Protein AF-A0A7S4JAX5-F1 (afdb_monomer)

Radius of gyration: 19.18 Å; Cα contacts (8 Å, |Δi|>4): 164; chains: 1; bounding box: 53×42×43 Å

pLDDT: mean 85.28, std 12.46, range [43.56, 96.56]

Structure (mmCIF, N/CA/C/O backbone):
data_AF-A0A7S4JAX5-F1
#
_entry.id   AF-A0A7S4JAX5-F1
#
loop_
_atom_site.group_PDB
_atom_site.id
_atom_site.type_symbol
_atom_site.label_atom_id
_atom_site.label_alt_id
_atom_site.label_comp_id
_atom_site.label_asym_id
_atom_site.label_entity_id
_atom_site.label_seq_id
_atom_site.pdbx_PDB_ins_code
_atom_site.Cartn_x
_atom_site.Cartn_y
_atom_site.Cartn_z
_atom_site.occupancy
_atom_site.B_iso_or_equiv
_atom_site.auth_seq_id
_atom_site.auth_comp_id
_atom_site.auth_asym_id
_atom_site.auth_atom_id
_atom_site.pdbx_PDB_model_num
ATOM 1 N N . THR A 1 1 ? 17.944 -0.040 -18.297 1.00 58.00 1 THR A N 1
ATOM 2 C CA . THR A 1 1 ? 19.016 0.780 -17.691 1.00 58.00 1 THR A CA 1
ATOM 3 C C . THR A 1 1 ? 18.442 2.087 -17.185 1.00 58.00 1 THR A C 1
ATOM 5 O O . THR A 1 1 ? 17.558 2.643 -17.822 1.00 58.00 1 THR A O 1
ATOM 8 N N . VAL A 1 2 ? 18.893 2.567 -16.024 1.00 57.09 2 VAL A N 1
ATOM 9 C CA . VAL A 1 2 ? 18.422 3.835 -15.439 1.00 57.09 2 VAL A CA 1
ATOM 10 C C . VAL A 1 2 ? 19.612 4.749 -15.201 1.00 57.09 2 VAL A C 1
ATOM 12 O O . VAL A 1 2 ? 20.525 4.428 -14.434 1.00 57.09 2 VAL A O 1
ATOM 15 N N . GLU A 1 3 ? 19.584 5.902 -15.854 1.00 56.00 3 GLU A N 1
ATOM 16 C CA . GLU A 1 3 ? 20.604 6.943 -15.783 1.00 56.00 3 GLU A CA 1
ATOM 17 C C . GLU A 1 3 ? 19.972 8.187 -15.171 1.00 56.00 3 GLU A C 1
ATOM 19 O O . GLU A 1 3 ? 18.902 8.611 -15.587 1.00 56.00 3 GLU A O 1
ATOM 24 N N . VAL A 1 4 ? 20.590 8.779 -14.153 1.00 55.41 4 VAL A N 1
ATOM 25 C CA . VAL A 1 4 ? 20.087 10.016 -13.546 1.00 55.41 4 VAL A CA 1
ATOM 26 C C . VAL A 1 4 ? 21.096 11.120 -13.802 1.00 55.41 4 VAL A C 1
ATOM 28 O O . VAL A 1 4 ? 22.283 10.981 -13.503 1.00 55.41 4 VAL A O 1
ATOM 31 N N . ALA A 1 5 ? 20.617 12.227 -14.365 1.00 47.97 5 ALA A N 1
ATOM 32 C CA . ALA A 1 5 ? 21.418 13.430 -14.506 1.00 47.97 5 ALA A CA 1
ATOM 33 C C . ALA A 1 5 ? 21.583 14.071 -13.120 1.00 47.97 5 ALA A C 1
ATOM 35 O O . ALA A 1 5 ? 20.588 14.339 -12.444 1.00 47.97 5 ALA A O 1
ATOM 36 N N . ALA A 1 6 ? 22.822 14.303 -12.687 1.00 46.19 6 ALA A N 1
ATOM 37 C CA . ALA A 1 6 ? 23.080 15.006 -11.434 1.00 46.19 6 ALA A CA 1
ATOM 38 C C . ALA A 1 6 ? 22.538 16.455 -11.495 1.00 46.19 6 ALA A C 1
ATOM 40 O O . ALA A 1 6 ? 22.574 17.070 -12.573 1.00 46.19 6 ALA A O 1
ATOM 41 N N . PRO A 1 7 ? 22.027 17.014 -10.378 1.00 43.56 7 PRO A N 1
ATOM 42 C CA . PRO A 1 7 ? 21.719 18.437 -10.306 1.00 43.56 7 PRO A CA 1
ATOM 43 C C . PRO A 1 7 ? 23.012 19.239 -10.493 1.00 43.56 7 PRO A C 1
ATOM 45 O O . PRO A 1 7 ? 24.060 18.879 -9.960 1.00 43.56 7 PRO A O 1
ATOM 48 N N . ALA A 1 8 ? 22.947 20.283 -11.318 1.00 46.59 8 ALA A N 1
ATOM 49 C CA . ALA A 1 8 ? 24.093 21.131 -11.609 1.00 46.59 8 ALA A CA 1
ATOM 50 C C . ALA A 1 8 ? 24.258 22.151 -10.479 1.00 46.59 8 ALA A C 1
ATOM 52 O O . ALA A 1 8 ? 23.480 23.098 -10.402 1.00 46.59 8 ALA A O 1
ATOM 53 N N . ASP A 1 9 ? 25.260 21.950 -9.626 1.00 45.03 9 ASP A N 1
ATOM 54 C CA . ASP A 1 9 ? 25.782 23.020 -8.781 1.00 45.03 9 ASP A CA 1
ATOM 55 C C . ASP A 1 9 ? 26.765 23.865 -9.603 1.00 45.03 9 ASP A C 1
ATOM 57 O O . ASP A 1 9 ? 27.482 23.360 -10.476 1.00 45.03 9 ASP A O 1
ATOM 61 N N . SER A 1 10 ? 26.732 25.174 -9.368 1.00 50.03 10 SER A N 1
ATOM 62 C CA . SER A 1 10 ? 27.413 26.230 -10.124 1.00 50.03 10 SER A CA 1
ATOM 63 C C . SER A 1 10 ? 28.807 25.839 -10.650 1.00 50.03 10 SER A C 1
ATOM 65 O O . SER A 1 10 ? 29.772 25.767 -9.892 1.00 50.03 10 SER A O 1
ATOM 67 N N . GLY A 1 11 ? 28.918 25.644 -11.971 1.00 51.28 11 GLY A N 1
ATOM 68 C CA . GLY A 1 11 ? 30.194 25.590 -12.699 1.00 51.28 11 GLY A CA 1
ATOM 69 C C . GLY A 1 11 ? 30.750 24.208 -13.066 1.00 51.28 11 GLY A C 1
ATOM 70 O O . GLY A 1 11 ? 31.763 24.158 -13.762 1.00 51.28 11 GLY A O 1
ATOM 71 N N . GLN A 1 12 ? 30.119 23.091 -12.680 1.00 54.72 12 GLN A N 1
ATOM 72 C CA . GLN A 1 12 ? 30.593 21.750 -13.067 1.00 54.72 12 GLN A CA 1
ATOM 73 C C . GLN A 1 12 ? 29.776 21.118 -14.205 1.00 54.72 12 GLN A C 1
ATOM 75 O O . GLN A 1 12 ? 28.549 21.194 -14.259 1.00 54.72 12 GLN A O 1
ATOM 80 N N . LYS A 1 13 ? 30.488 20.472 -15.140 1.00 54.44 13 LYS A N 1
ATOM 81 C CA . LYS A 1 13 ? 29.930 19.746 -16.291 1.00 54.44 13 LYS A CA 1
ATOM 82 C C . LYS A 1 13 ? 28.950 18.680 -15.784 1.00 54.44 13 LYS A C 1
ATOM 84 O O . LYS A 1 13 ? 29.331 17.839 -14.977 1.00 54.44 13 LYS A O 1
ATOM 89 N N . LYS A 1 14 ? 27.699 18.713 -16.256 1.00 58.81 14 LYS A N 1
ATOM 90 C CA . LYS A 1 14 ? 26.634 17.778 -15.858 1.00 58.81 14 LYS A CA 1
ATOM 91 C C . LYS A 1 14 ? 27.061 16.344 -16.204 1.00 58.81 14 LYS A C 1
ATOM 93 O O . LYS A 1 14 ? 27.008 15.952 -17.365 1.00 58.81 14 LYS A O 1
ATO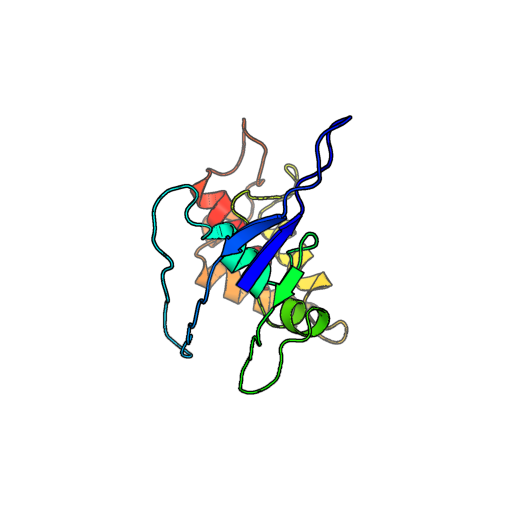M 98 N N . MET A 1 15 ? 27.549 15.588 -15.220 1.00 68.25 15 MET A N 1
ATOM 99 C CA . MET A 1 15 ? 27.911 14.183 -15.409 1.00 68.25 15 MET A CA 1
ATOM 100 C C . MET A 1 15 ? 26.674 13.317 -15.183 1.00 68.25 15 MET A C 1
ATOM 102 O O . MET A 1 15 ? 26.031 13.377 -14.132 1.00 68.25 15 MET A O 1
ATOM 106 N N . GLU A 1 16 ? 26.321 12.524 -16.188 1.00 76.25 16 GLU A N 1
ATOM 107 C CA . GLU A 1 16 ? 25.277 11.514 -16.065 1.00 76.25 16 GLU A CA 1
ATOM 108 C C . GLU A 1 16 ? 25.807 10.349 -15.231 1.00 76.25 16 GLU A C 1
ATOM 110 O O . GLU A 1 16 ? 26.882 9.808 -15.499 1.00 76.25 16 GLU A O 1
ATOM 115 N N . LYS A 1 17 ? 25.062 9.970 -14.190 1.00 81.44 17 LYS A N 1
ATOM 116 C CA . LYS A 1 17 ? 25.406 8.834 -13.340 1.00 81.44 17 LYS A CA 1
ATOM 117 C C . LYS A 1 17 ? 24.458 7.687 -13.650 1.00 81.44 17 LYS A C 1
ATOM 119 O O . LYS A 1 17 ? 23.248 7.787 -13.430 1.00 81.44 17 LYS A O 1
ATOM 124 N N . ARG A 1 18 ? 25.008 6.571 -14.124 1.00 83.75 18 ARG A N 1
ATOM 125 C CA . ARG A 1 18 ? 24.254 5.323 -14.262 1.00 83.75 18 ARG A CA 1
ATOM 126 C C . ARG A 1 18 ? 23.998 4.747 -12.869 1.00 83.75 18 ARG A C 1
ATOM 128 O O . ARG A 1 18 ? 24.942 4.473 -12.133 1.00 83.75 18 ARG A O 1
ATOM 135 N N . LEU A 1 19 ? 22.725 4.622 -12.494 1.00 85.81 19 LEU A N 1
ATOM 136 C CA . LEU A 1 19 ? 22.322 4.100 -11.183 1.00 85.81 19 LEU A CA 1
ATOM 137 C C . LEU A 1 19 ? 21.992 2.612 -11.237 1.00 85.81 19 LEU A C 1
ATOM 139 O O . LEU A 1 19 ? 22.256 1.897 -10.278 1.00 85.81 19 LEU A O 1
ATOM 143 N N . ILE A 1 20 ? 21.396 2.165 -12.342 1.00 86.00 20 ILE A N 1
ATOM 144 C CA . ILE A 1 20 ? 20.998 0.773 -12.549 1.00 86.00 20 ILE A CA 1
ATOM 145 C C . ILE A 1 20 ? 21.452 0.359 -13.939 1.00 86.00 20 ILE A C 1
ATOM 147 O O . ILE A 1 20 ? 21.126 1.028 -14.925 1.00 86.00 20 ILE A O 1
ATOM 151 N N . ASN A 1 21 ? 22.176 -0.751 -14.011 1.00 87.00 21 ASN A N 1
ATOM 152 C CA . ASN A 1 21 ? 22.694 -1.301 -15.252 1.00 87.00 21 ASN A CA 1
ATOM 153 C C . ASN A 1 21 ? 22.027 -2.646 -15.545 1.00 87.00 21 ASN A C 1
ATOM 155 O O . ASN A 1 21 ? 22.048 -3.496 -14.666 1.00 87.00 21 ASN A O 1
ATOM 159 N N . GLU A 1 22 ? 21.454 -2.797 -16.745 1.00 84.81 22 GLU A N 1
ATOM 160 C CA . GLU A 1 22 ? 21.062 -4.094 -17.338 1.00 84.81 22 GLU A CA 1
ATOM 161 C C . GLU A 1 22 ? 20.411 -5.082 -16.353 1.00 84.81 22 GLU A C 1
ATOM 163 O O . GLU A 1 22 ? 20.972 -6.117 -16.011 1.00 84.81 22 GLU A O 1
ATOM 168 N N . VAL A 1 23 ? 19.215 -4.733 -15.871 1.00 88.38 23 VAL A N 1
ATOM 169 C CA . VAL A 1 23 ? 18.431 -5.592 -14.977 1.00 88.38 23 VAL A CA 1
ATOM 170 C C . VAL A 1 23 ? 17.326 -6.271 -15.769 1.00 88.38 23 VAL A C 1
ATOM 172 O O . VAL A 1 23 ? 16.523 -5.593 -16.408 1.00 88.38 23 VAL A O 1
ATOM 175 N N . GLU A 1 24 ? 17.256 -7.591 -15.648 1.00 89.50 24 GLU A N 1
ATOM 176 C CA . GLU A 1 24 ? 16.141 -8.417 -16.099 1.00 89.50 24 GLU A CA 1
ATOM 177 C C . GLU A 1 24 ? 15.521 -9.106 -14.882 1.00 89.50 24 GLU A C 1
ATOM 179 O O . GLU A 1 24 ? 16.230 -9.646 -14.030 1.00 89.50 24 GLU A O 1
ATOM 184 N N . ALA A 1 25 ? 14.196 -9.051 -14.765 1.00 89.06 25 ALA A N 1
ATOM 185 C CA . ALA A 1 25 ? 13.467 -9.663 -13.662 1.00 89.06 25 ALA A CA 1
ATOM 186 C C . ALA A 1 25 ? 12.082 -10.124 -14.122 1.00 89.06 25 ALA A C 1
ATOM 188 O O . ALA A 1 25 ? 11.422 -9.447 -14.910 1.00 89.06 25 ALA A O 1
ATOM 189 N N . LEU A 1 26 ? 11.636 -11.260 -13.586 1.00 90.81 26 LEU A N 1
ATOM 190 C CA . LEU A 1 26 ? 10.299 -11.807 -13.785 1.00 90.81 26 LEU A CA 1
ATOM 191 C C . LEU A 1 26 ? 9.653 -12.038 -12.417 1.00 90.81 26 LEU A C 1
ATOM 193 O O . LEU A 1 26 ? 10.250 -12.663 -11.541 1.00 90.81 26 LEU A O 1
ATOM 197 N N . PHE A 1 27 ? 8.426 -11.552 -12.248 1.00 90.50 27 PHE A N 1
ATOM 198 C CA . PHE A 1 27 ? 7.653 -11.696 -11.017 1.00 90.50 27 PHE A CA 1
ATOM 199 C C . PHE A 1 27 ? 6.427 -12.562 -11.303 1.00 90.50 27 PHE A C 1
ATOM 201 O O . PHE A 1 27 ? 5.574 -12.183 -12.106 1.00 90.50 27 PHE A O 1
ATOM 208 N N . ALA A 1 28 ? 6.358 -13.743 -10.686 1.00 90.31 28 ALA A N 1
ATOM 209 C CA . ALA A 1 28 ? 5.273 -14.690 -10.917 1.00 90.31 28 ALA A CA 1
ATOM 210 C C . ALA A 1 28 ? 4.081 -14.418 -9.974 1.00 90.31 28 ALA A C 1
ATOM 212 O O . ALA A 1 28 ? 4.296 -14.099 -8.798 1.00 90.31 28 ALA A O 1
ATOM 213 N N . PRO A 1 29 ? 2.827 -14.587 -10.436 1.00 90.75 29 PRO A N 1
ATOM 214 C CA . PRO A 1 29 ? 1.651 -14.487 -9.575 1.00 90.75 29 PRO A CA 1
ATOM 215 C C . PRO A 1 29 ? 1.716 -15.489 -8.414 1.00 90.75 29 PRO A C 1
ATOM 217 O O . PRO A 1 29 ? 2.166 -16.619 -8.593 1.00 90.75 29 PRO A O 1
ATOM 220 N N . GLY A 1 30 ? 1.257 -15.084 -7.227 1.00 91.44 30 GLY A N 1
ATOM 221 C CA . GLY A 1 30 ? 1.233 -15.949 -6.039 1.00 91.44 30 GLY A CA 1
ATOM 222 C C . GLY A 1 30 ? 2.603 -16.215 -5.404 1.00 91.44 30 GLY A C 1
ATOM 223 O O . GLY A 1 30 ? 2.697 -17.042 -4.501 1.00 91.44 30 GLY A O 1
ATOM 224 N N . SER A 1 31 ? 3.656 -15.524 -5.850 1.00 93.44 31 SER A N 1
ATOM 225 C CA . SER A 1 31 ? 4.994 -15.613 -5.263 1.00 93.44 31 SER A CA 1
ATOM 226 C C . SER A 1 31 ? 5.373 -14.332 -4.519 1.00 93.44 31 SER A C 1
ATOM 228 O O . SER A 1 31 ? 4.893 -13.244 -4.838 1.00 93.44 31 SER A O 1
ATOM 230 N N . VAL A 1 32 ? 6.249 -14.465 -3.521 1.00 92.12 32 VAL A N 1
ATOM 231 C CA . VAL A 1 32 ? 6.877 -13.333 -2.830 1.00 92.12 32 VAL A CA 1
ATOM 232 C C . VAL A 1 32 ? 8.319 -13.224 -3.312 1.00 92.12 32 VAL A C 1
ATOM 234 O O . VAL A 1 32 ? 9.127 -14.118 -3.061 1.00 92.12 32 VAL A O 1
ATOM 237 N N . THR A 1 33 ? 8.651 -12.122 -3.983 1.00 92.25 33 THR A N 1
ATOM 238 C CA . THR A 1 33 ? 10.010 -11.851 -4.471 1.00 92.25 33 THR A CA 1
ATOM 239 C C . THR A 1 33 ? 10.692 -10.819 -3.582 1.00 92.25 33 THR A C 1
ATOM 241 O O . THR A 1 33 ? 10.208 -9.699 -3.435 1.00 92.25 33 THR A O 1
ATOM 244 N N . ALA A 1 34 ? 11.847 -11.174 -3.019 1.00 92.50 34 ALA A N 1
ATOM 245 C CA . ALA A 1 34 ? 12.652 -10.273 -2.200 1.00 92.50 34 ALA A CA 1
ATOM 246 C C . ALA A 1 34 ? 13.831 -9.697 -3.000 1.00 92.50 34 ALA A C 1
ATOM 248 O O . ALA A 1 34 ? 14.647 -10.441 -3.544 1.00 92.50 34 ALA A O 1
ATOM 249 N N . LEU A 1 35 ? 13.957 -8.366 -3.028 1.00 90.69 35 LEU A N 1
ATOM 250 C CA . LEU A 1 35 ? 15.108 -7.667 -3.604 1.00 90.69 35 LEU A CA 1
ATOM 251 C C . LEU A 1 35 ? 16.139 -7.360 -2.511 1.00 90.69 35 LEU A C 1
ATOM 253 O O . LEU A 1 35 ? 15.922 -6.501 -1.656 1.00 90.69 35 LEU A O 1
ATOM 257 N N . MET A 1 36 ? 17.284 -8.039 -2.554 1.00 91.31 36 MET A N 1
ATOM 258 C CA . MET A 1 36 ? 18.346 -7.924 -1.549 1.00 91.31 36 MET A CA 1
ATOM 259 C C . MET A 1 36 ? 19.635 -7.351 -2.146 1.00 91.31 36 MET A C 1
ATOM 261 O O . MET A 1 36 ? 19.898 -7.474 -3.337 1.00 91.31 36 MET A O 1
ATOM 265 N N . GLY A 1 37 ? 20.444 -6.696 -1.313 1.00 90.69 37 GLY A N 1
ATOM 266 C CA . GLY A 1 37 ? 21.701 -6.074 -1.735 1.00 90.69 37 GLY A CA 1
ATOM 267 C C . GLY A 1 37 ? 22.211 -5.045 -0.729 1.00 90.69 37 GLY A C 1
ATOM 268 O O . GLY A 1 37 ? 21.474 -4.623 0.167 1.00 90.69 37 GLY A O 1
ATOM 269 N N . SER A 1 38 ? 23.457 -4.600 -0.888 1.00 92.00 38 SER A N 1
ATOM 270 C CA . SER A 1 38 ? 24.090 -3.604 -0.013 1.00 92.00 38 SER A CA 1
ATOM 271 C C . SER A 1 38 ? 23.371 -2.245 -0.034 1.00 92.00 38 SER A C 1
ATOM 273 O O . SER A 1 38 ? 22.567 -1.937 -0.927 1.00 92.00 38 SER A O 1
ATOM 275 N N . SER A 1 39 ? 23.610 -1.415 0.987 1.00 87.94 39 SER A N 1
ATOM 276 C CA . SER A 1 39 ? 23.127 -0.029 0.979 1.00 87.94 39 SER A CA 1
ATOM 277 C C . SER A 1 39 ? 23.730 0.723 -0.213 1.00 87.94 39 SER A C 1
ATOM 279 O O . SER A 1 39 ? 24.911 0.570 -0.507 1.00 87.94 39 SER A O 1
ATOM 281 N N . GLY A 1 40 ? 22.911 1.485 -0.941 1.00 83.44 40 GLY A N 1
ATOM 282 C CA . GLY A 1 40 ? 23.343 2.185 -2.157 1.00 83.44 40 GLY A CA 1
ATOM 283 C C . GLY A 1 40 ? 23.364 1.346 -3.441 1.00 83.44 40 GLY A C 1
ATOM 284 O O . GLY A 1 40 ? 23.577 1.913 -4.507 1.00 83.44 40 GLY A O 1
ATOM 285 N N . ALA A 1 41 ? 23.048 0.045 -3.392 1.00 85.94 41 ALA A N 1
ATOM 286 C CA . ALA A 1 41 ? 22.987 -0.822 -4.580 1.00 85.94 41 ALA A CA 1
ATOM 287 C C . ALA A 1 41 ? 21.858 -0.478 -5.581 1.00 85.94 41 ALA A C 1
ATOM 289 O O . ALA A 1 41 ? 21.694 -1.159 -6.584 1.00 85.94 41 ALA A O 1
ATOM 290 N N . GLY A 1 42 ? 21.039 0.543 -5.302 1.00 86.62 42 GLY A N 1
ATOM 291 C CA . GLY A 1 42 ? 19.949 0.957 -6.188 1.00 86.62 42 GLY A CA 1
ATOM 292 C C . GLY A 1 42 ? 18.635 0.194 -6.003 1.00 86.62 42 GLY A C 1
ATOM 293 O O . GLY A 1 42 ? 17.766 0.312 -6.856 1.00 86.62 42 GLY A O 1
ATOM 294 N N . LYS A 1 43 ? 18.447 -0.536 -4.891 1.00 91.38 43 LYS A N 1
ATOM 295 C CA . LYS A 1 43 ? 17.203 -1.280 -4.595 1.00 91.38 43 LYS A CA 1
ATOM 296 C C . LYS A 1 43 ? 15.959 -0.388 -4.634 1.00 91.38 43 LYS A C 1
ATOM 298 O O . LYS A 1 43 ? 15.047 -0.637 -5.412 1.00 91.38 43 LYS A O 1
ATOM 303 N N . THR A 1 44 ? 15.967 0.687 -3.844 1.00 88.38 44 THR A N 1
ATOM 304 C CA . THR A 1 44 ? 14.877 1.672 -3.815 1.00 88.38 44 THR A CA 1
ATOM 305 C C . THR A 1 44 ? 14.709 2.334 -5.179 1.00 88.38 44 THR A C 1
ATOM 307 O O . THR A 1 44 ? 13.596 2.447 -5.667 1.00 88.38 44 THR A O 1
ATOM 310 N N . THR A 1 45 ? 15.814 2.660 -5.862 1.00 89.19 45 THR A N 1
ATOM 311 C CA . THR A 1 45 ? 15.773 3.217 -7.222 1.00 89.19 45 THR A CA 1
ATOM 312 C C . THR A 1 45 ? 15.089 2.274 -8.213 1.00 89.19 45 THR A C 1
ATOM 314 O O . THR A 1 45 ? 14.342 2.740 -9.067 1.00 89.19 45 THR A O 1
ATOM 317 N N . LEU A 1 46 ? 15.336 0.963 -8.123 1.00 89.12 46 LEU A N 1
ATOM 318 C CA . LEU A 1 46 ? 14.711 -0.033 -8.993 1.00 89.12 46 LEU A CA 1
ATOM 319 C C . LEU A 1 46 ? 13.211 -0.122 -8.710 1.00 89.12 46 LEU A C 1
ATOM 321 O O . LEU A 1 46 ? 12.415 -0.092 -9.645 1.00 89.12 46 LEU A O 1
ATOM 325 N N . MET A 1 47 ? 12.831 -0.162 -7.431 1.00 89.69 47 MET A N 1
ATOM 326 C CA . MET A 1 47 ? 11.427 -0.172 -7.018 1.00 89.69 47 MET A CA 1
ATOM 327 C C . MET A 1 47 ? 10.687 1.097 -7.460 1.00 89.69 47 MET A C 1
ATOM 329 O O . MET A 1 47 ? 9.599 0.987 -8.016 1.00 89.69 47 MET A O 1
ATOM 333 N N . ASP A 1 48 ? 11.292 2.280 -7.322 1.00 87.62 48 ASP A N 1
ATOM 334 C CA . ASP A 1 48 ? 10.702 3.552 -7.767 1.00 87.62 48 ASP A CA 1
ATOM 335 C C . ASP A 1 48 ? 10.496 3.607 -9.288 1.00 87.62 48 ASP A C 1
ATOM 337 O O . ASP A 1 48 ? 9.549 4.229 -9.773 1.00 87.62 48 ASP A O 1
ATOM 341 N N . VAL A 1 49 ? 11.393 2.983 -10.057 1.00 87.00 49 VAL A N 1
ATOM 342 C CA . VAL A 1 49 ? 11.298 2.918 -11.522 1.00 87.00 49 VAL A CA 1
ATOM 343 C C . VAL A 1 49 ? 10.185 1.967 -11.946 1.00 87.00 49 VAL A C 1
ATOM 345 O O . VAL A 1 49 ? 9.382 2.339 -12.798 1.00 87.00 49 VAL A O 1
ATOM 348 N N . ILE A 1 50 ? 10.086 0.789 -11.320 1.00 86.38 50 ILE A N 1
ATOM 349 C CA . ILE A 1 50 ? 8.991 -0.163 -11.566 1.00 86.38 50 ILE A CA 1
ATOM 350 C C . ILE A 1 50 ? 7.644 0.449 -11.163 1.00 86.38 50 ILE A C 1
ATOM 352 O O . ILE A 1 50 ? 6.671 0.326 -11.899 1.00 86.38 50 ILE A O 1
ATOM 356 N N . ALA A 1 51 ? 7.602 1.183 -10.048 1.00 85.06 51 ALA A N 1
ATOM 357 C CA . ALA A 1 51 ? 6.419 1.902 -9.586 1.00 85.06 51 ALA A CA 1
ATOM 358 C C . ALA A 1 51 ? 6.041 3.120 -10.450 1.00 85.06 51 ALA A C 1
ATOM 360 O O . ALA A 1 51 ? 5.037 3.774 -10.176 1.00 85.06 51 ALA A O 1
ATOM 361 N N . GLY A 1 52 ? 6.844 3.474 -11.461 1.00 82.12 52 GLY A N 1
ATOM 362 C CA . GLY A 1 52 ? 6.605 4.648 -12.304 1.00 82.12 52 GLY A CA 1
ATOM 363 C C . GLY A 1 52 ? 6.746 5.988 -11.568 1.00 82.12 52 GLY A C 1
ATOM 364 O O . GLY A 1 52 ? 6.274 7.010 -12.057 1.00 82.12 52 GLY A O 1
ATOM 365 N N . ARG A 1 53 ? 7.391 6.005 -10.394 1.00 78.50 53 ARG A N 1
ATOM 366 C CA . ARG A 1 53 ? 7.545 7.190 -9.529 1.00 78.50 53 ARG A CA 1
ATOM 367 C C . ARG A 1 53 ? 8.820 7.982 -9.802 1.00 78.50 53 ARG A C 1
ATOM 369 O O . ARG A 1 53 ? 8.985 9.090 -9.293 1.00 78.50 53 ARG A O 1
ATOM 376 N N . LYS A 1 54 ? 9.749 7.440 -10.592 1.00 79.12 54 LYS A N 1
ATOM 377 C CA . LYS A 1 54 ? 10.999 8.130 -10.917 1.00 79.12 54 LYS A CA 1
ATOM 378 C C . LYS A 1 54 ? 10.748 9.287 -11.892 1.00 79.12 54 LYS A C 1
ATOM 380 O O . LYS A 1 54 ? 10.575 9.076 -13.085 1.00 79.12 54 LYS A O 1
ATOM 385 N N . THR A 1 55 ? 10.791 10.517 -11.383 1.00 66.31 55 THR A N 1
ATOM 386 C CA . THR A 1 55 ? 10.549 11.754 -12.155 1.00 66.31 55 THR A CA 1
ATOM 387 C C . THR A 1 55 ? 11.807 12.380 -12.764 1.00 66.31 55 THR A C 1
ATOM 389 O O . THR A 1 55 ? 11.705 13.306 -13.565 1.00 66.31 55 THR A O 1
ATOM 392 N N . ALA A 1 56 ? 12.997 11.897 -12.396 1.00 70.75 56 ALA A N 1
ATOM 393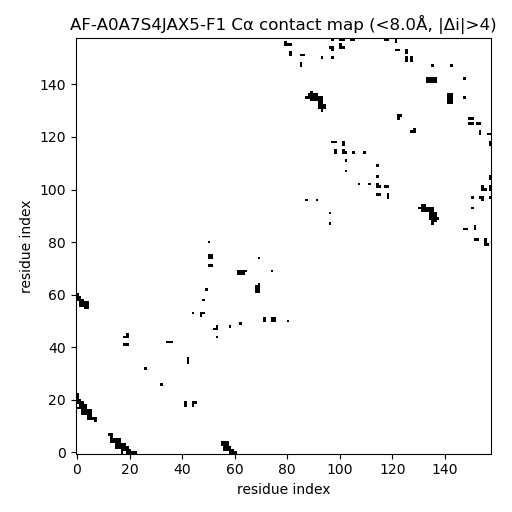 C CA . ALA A 1 56 ? 14.274 12.457 -12.831 1.00 70.75 56 ALA A CA 1
ATOM 394 C C . ALA A 1 56 ? 15.208 11.384 -13.401 1.00 70.75 56 ALA A C 1
ATOM 396 O O . ALA A 1 56 ? 15.386 10.322 -12.798 1.00 70.75 56 ALA A O 1
ATOM 397 N N . GLY A 1 57 ? 15.865 11.712 -14.515 1.00 75.69 57 GLY A N 1
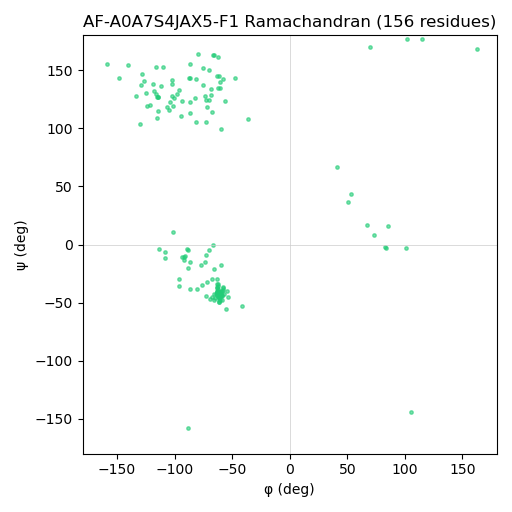ATOM 398 C CA . GLY A 1 57 ? 16.756 10.812 -15.245 1.00 75.69 57 GLY A CA 1
ATOM 399 C C . GLY A 1 57 ? 16.126 10.212 -16.500 1.00 75.69 57 GLY A C 1
ATOM 400 O O . GLY A 1 57 ? 14.966 10.457 -16.818 1.00 75.69 57 GLY A O 1
ATOM 401 N N . ARG A 1 58 ? 16.920 9.431 -17.227 1.00 81.25 58 ARG A N 1
ATOM 402 C CA . ARG A 1 58 ? 16.518 8.642 -18.382 1.00 81.25 58 ARG A CA 1
ATOM 403 C C . ARG A 1 58 ? 16.348 7.188 -17.951 1.00 81.25 58 ARG A C 1
ATOM 405 O O . ARG A 1 58 ? 17.294 6.537 -17.507 1.00 81.25 58 ARG A O 1
ATOM 412 N N . VAL A 1 59 ? 15.133 6.677 -18.107 1.00 83.38 59 VAL A N 1
ATOM 413 C CA . VAL A 1 59 ? 14.823 5.251 -17.975 1.00 83.38 59 VAL A CA 1
ATOM 414 C C . VAL A 1 59 ? 14.782 4.658 -19.380 1.00 83.38 59 VAL A C 1
ATOM 416 O O . VAL A 1 59 ? 14.141 5.213 -20.269 1.00 83.38 59 VAL A O 1
ATOM 419 N N . SER A 1 60 ? 15.496 3.559 -19.597 1.00 83.88 60 SER A N 1
ATOM 420 C CA . SER A 1 60 ? 15.488 2.803 -20.849 1.00 83.88 60 SER A CA 1
ATOM 421 C C . SER A 1 60 ? 15.230 1.320 -20.594 1.00 83.88 60 SER A C 1
ATOM 423 O O . SER A 1 60 ? 15.663 0.770 -19.576 1.00 83.88 60 SER A O 1
ATOM 425 N N . GLY A 1 61 ? 14.553 0.676 -21.541 1.00 85.25 61 GLY A N 1
ATOM 426 C CA . GLY A 1 61 ? 14.077 -0.704 -21.439 1.00 85.25 61 GLY A CA 1
ATOM 427 C C . GLY A 1 61 ? 12.553 -0.774 -21.440 1.00 85.25 61 GLY A C 1
ATOM 428 O O . GLY A 1 61 ? 11.878 0.256 -21.467 1.00 85.25 61 GLY A O 1
ATOM 429 N N . ASP A 1 62 ? 12.031 -1.994 -21.410 1.00 85.38 62 ASP A N 1
ATOM 430 C CA . ASP A 1 62 ? 10.600 -2.270 -21.371 1.00 85.38 62 ASP A CA 1
ATOM 431 C C . ASP A 1 62 ? 10.226 -2.883 -20.018 1.00 85.38 62 ASP A C 1
ATOM 433 O O . ASP A 1 62 ? 10.917 -3.761 -19.505 1.00 85.38 62 ASP A O 1
ATOM 437 N N . ILE A 1 63 ? 9.116 -2.422 -19.446 1.00 87.62 63 ILE A N 1
ATOM 438 C CA . ILE A 1 63 ? 8.478 -3.043 -18.284 1.00 87.62 63 ILE A CA 1
ATOM 439 C C . ILE A 1 63 ? 7.123 -3.544 -18.762 1.00 87.62 63 ILE A C 1
ATOM 441 O O . ILE A 1 63 ? 6.364 -2.781 -19.366 1.00 87.62 63 ILE A O 1
ATOM 445 N N . LEU A 1 64 ? 6.835 -4.822 -18.522 1.00 88.19 64 LEU A N 1
ATOM 446 C CA . LEU A 1 64 ? 5.585 -5.450 -18.930 1.00 88.19 64 LEU A CA 1
ATOM 447 C C . LEU A 1 64 ? 4.820 -5.963 -17.712 1.00 88.19 64 LEU A C 1
ATOM 449 O O . LEU A 1 64 ? 5.402 -6.578 -16.822 1.00 88.19 64 LEU A O 1
ATOM 453 N N . VAL A 1 65 ? 3.506 -5.752 -17.705 1.00 87.25 65 VAL A N 1
ATOM 454 C CA . VAL A 1 65 ? 2.573 -6.312 -16.721 1.00 87.25 65 VAL A CA 1
ATOM 455 C C . VAL A 1 65 ? 1.545 -7.128 -17.486 1.00 87.25 65 VAL A C 1
ATOM 457 O O . VAL A 1 65 ? 0.875 -6.609 -18.377 1.00 87.25 65 VAL A O 1
ATOM 460 N N . ASN A 1 66 ? 1.458 -8.425 -17.186 1.00 86.50 66 ASN A N 1
ATOM 461 C CA . ASN A 1 66 ? 0.593 -9.375 -17.899 1.00 86.50 66 ASN A CA 1
ATOM 462 C C . ASN A 1 66 ? 0.754 -9.325 -19.435 1.00 86.50 66 ASN A C 1
ATOM 464 O O . ASN A 1 66 ? -0.218 -9.455 -20.170 1.00 86.50 66 ASN A O 1
ATOM 468 N N . GLY A 1 67 ? 1.980 -9.105 -19.928 1.00 85.38 67 GLY A N 1
ATOM 469 C CA . GLY A 1 67 ? 2.287 -9.036 -21.364 1.00 85.38 67 GLY A CA 1
ATOM 470 C C . GLY A 1 67 ? 2.033 -7.677 -22.029 1.00 85.38 67 GLY A C 1
ATOM 471 O O . GLY A 1 67 ? 2.369 -7.507 -23.199 1.00 85.38 67 GLY A O 1
ATOM 472 N N . HIS A 1 68 ? 1.509 -6.689 -21.301 1.00 86.06 68 HIS A N 1
ATOM 473 C CA . HIS A 1 68 ? 1.280 -5.335 -21.807 1.00 86.06 68 HIS A CA 1
ATOM 474 C C . HIS A 1 68 ? 2.359 -4.373 -21.315 1.00 86.06 68 HIS A C 1
ATOM 476 O O . HIS A 1 68 ? 2.789 -4.462 -20.165 1.00 86.06 68 HIS A O 1
ATOM 482 N N . LYS A 1 69 ? 2.793 -3.436 -22.170 1.00 85.44 69 LYS A N 1
ATOM 483 C CA . LYS A 1 69 ? 3.740 -2.389 -21.760 1.00 85.44 69 LYS A CA 1
ATOM 484 C C . LYS A 1 69 ? 3.143 -1.537 -20.644 1.00 85.44 69 LYS A C 1
ATOM 486 O O . LYS A 1 69 ? 1.964 -1.195 -20.676 1.00 85.44 69 LYS A O 1
ATOM 491 N N . LEU A 1 70 ? 3.981 -1.191 -19.674 1.00 79.56 70 LEU A N 1
ATOM 492 C CA . LEU A 1 70 ? 3.581 -0.396 -18.528 1.00 79.56 70 LEU A CA 1
ATOM 493 C C . LEU A 1 70 ? 3.233 1.040 -18.936 1.00 79.56 70 LEU A C 1
ATOM 495 O O . LEU A 1 70 ? 4.111 1.817 -19.309 1.00 79.56 70 LEU A O 1
ATOM 499 N N . GLU A 1 71 ? 1.968 1.418 -18.785 1.00 76.12 71 GLU A N 1
ATOM 500 C CA . GLU A 1 71 ? 1.564 2.822 -18.743 1.00 76.12 71 GLU A CA 1
ATOM 501 C C . GLU A 1 71 ? 1.520 3.286 -17.285 1.00 76.12 71 GLU A C 1
ATOM 503 O O . GLU A 1 71 ? 0.816 2.705 -16.454 1.00 76.12 71 GLU A O 1
ATOM 508 N N . SER A 1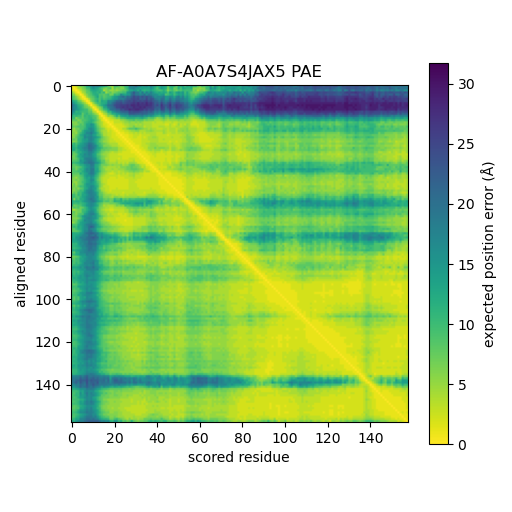 72 ? 2.272 4.339 -16.959 1.00 67.75 72 SER A N 1
ATOM 509 C CA . SER A 1 72 ? 2.469 4.805 -15.578 1.00 67.75 72 SER A CA 1
ATOM 510 C C . SER A 1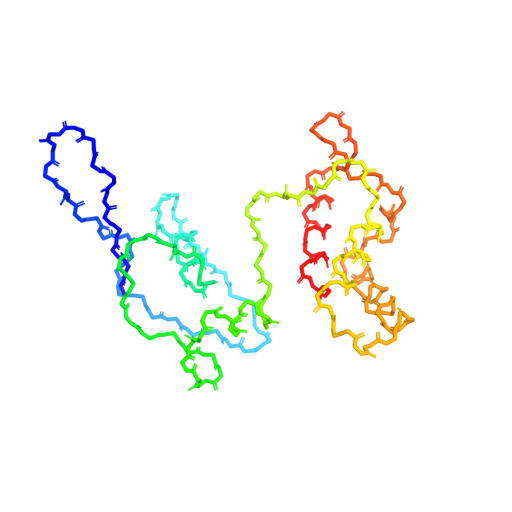 72 ? 1.161 5.155 -14.855 1.00 67.75 72 SER A C 1
ATOM 512 O O . SER A 1 72 ? 1.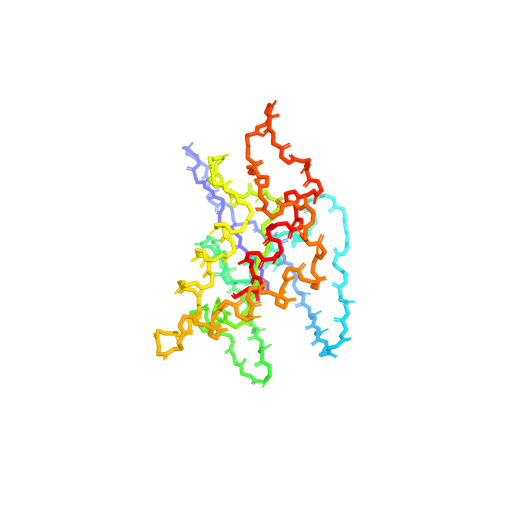010 4.866 -13.669 1.00 67.75 72 SER A O 1
ATOM 514 N N . THR A 1 73 ? 0.188 5.729 -15.564 1.00 69.94 73 THR A N 1
ATOM 515 C CA . THR A 1 73 ? -1.128 6.114 -15.025 1.00 69.94 73 THR A CA 1
ATOM 516 C C . THR A 1 73 ? -2.037 4.924 -14.734 1.00 69.94 73 THR A C 1
ATOM 518 O O . THR A 1 73 ? -2.852 4.992 -13.812 1.00 69.94 73 THR A O 1
ATOM 521 N N . SER A 1 74 ? -1.914 3.853 -15.513 1.00 73.25 74 SER A N 1
ATOM 522 C CA . SER A 1 74 ? -2.692 2.625 -15.353 1.00 73.25 74 SER A CA 1
ATOM 523 C C . SER A 1 74 ? -2.095 1.753 -14.251 1.00 73.25 74 SER A C 1
ATOM 525 O O . SER A 1 74 ? -2.842 1.204 -13.444 1.00 73.25 74 SER A O 1
ATOM 527 N N . PHE A 1 75 ? -0.761 1.700 -14.146 1.00 79.44 75 PHE A N 1
ATOM 528 C CA . PHE A 1 75 ? -0.069 0.914 -13.122 1.00 79.44 75 PHE A CA 1
ATOM 529 C C . PHE A 1 75 ? -0.418 1.361 -11.703 1.00 79.44 75 PHE A C 1
ATOM 531 O O . PHE A 1 75 ? -0.826 0.544 -10.884 1.00 79.44 75 PHE A O 1
ATOM 538 N N . ALA A 1 76 ? -0.377 2.670 -11.445 1.00 77.81 76 ALA A N 1
ATOM 539 C CA . ALA A 1 76 ? -0.687 3.229 -10.130 1.00 77.81 76 ALA A CA 1
ATOM 540 C C . ALA A 1 76 ? -2.117 2.921 -9.637 1.00 77.81 76 ALA A C 1
ATOM 542 O O . ALA A 1 76 ? -2.383 3.047 -8.448 1.00 77.81 76 ALA A O 1
ATOM 543 N N . ARG A 1 77 ? -3.043 2.529 -10.526 1.00 77.19 77 ARG A N 1
ATOM 544 C CA . ARG A 1 77 ? -4.415 2.133 -10.156 1.00 77.19 77 ARG A CA 1
ATOM 545 C C . ARG A 1 77 ? -4.557 0.650 -9.822 1.00 77.19 77 ARG A C 1
ATOM 547 O O . ARG A 1 77 ? -5.551 0.275 -9.214 1.00 77.19 77 ARG A O 1
ATOM 554 N N . ILE A 1 78 ? -3.618 -0.183 -10.267 1.00 80.19 78 ILE A N 1
ATOM 555 C CA . ILE A 1 78 ? -3.670 -1.647 -10.123 1.00 80.19 78 ILE A CA 1
ATOM 556 C C . ILE A 1 78 ? -2.580 -2.192 -9.192 1.00 80.19 78 ILE A C 1
ATOM 558 O O . ILE A 1 78 ? -2.531 -3.395 -8.950 1.00 80.19 78 ILE A O 1
ATOM 562 N N . SER A 1 79 ? -1.694 -1.328 -8.691 1.00 85.62 79 SER A N 1
ATOM 563 C CA . SER A 1 79 ? -0.600 -1.681 -7.786 1.00 85.62 79 SER A CA 1
ATOM 564 C C . SER A 1 79 ? -0.628 -0.825 -6.524 1.00 85.62 79 SER A C 1
ATOM 566 O O . SER A 1 79 ? -0.814 0.388 -6.619 1.00 85.62 79 SER A O 1
ATOM 568 N N . GLY A 1 80 ? -0.332 -1.434 -5.378 1.00 87.38 80 GLY A N 1
ATOM 569 C CA . GLY A 1 80 ? 0.042 -0.711 -4.165 1.00 87.38 80 GLY A CA 1
ATOM 570 C C . GLY A 1 80 ? 1.547 -0.408 -4.123 1.00 87.38 80 GLY A C 1
ATOM 571 O O . GLY A 1 80 ? 2.361 -1.231 -4.550 1.00 87.38 80 GLY A O 1
ATOM 572 N N . TYR A 1 81 ? 1.925 0.762 -3.607 1.00 89.06 81 TYR A N 1
ATOM 573 C CA . TYR A 1 81 ? 3.308 1.126 -3.302 1.00 89.06 81 TYR A CA 1
ATOM 574 C C . TYR A 1 81 ? 3.427 1.674 -1.877 1.00 89.06 81 TYR A C 1
ATOM 576 O O . TYR A 1 81 ? 3.131 2.839 -1.605 1.00 89.06 81 TYR A O 1
ATOM 584 N N . VAL A 1 82 ? 3.945 0.841 -0.974 1.00 89.38 82 VAL A N 1
ATOM 585 C CA . VAL A 1 82 ? 4.225 1.225 0.412 1.00 89.38 82 VAL A CA 1
ATOM 586 C C . VAL A 1 82 ? 5.618 1.842 0.501 1.00 89.38 82 VAL A C 1
ATOM 588 O O . VAL A 1 82 ? 6.631 1.165 0.316 1.00 89.38 82 VAL A O 1
ATOM 591 N N . GLU A 1 83 ? 5.675 3.135 0.811 1.00 86.19 83 GLU A N 1
ATOM 592 C CA . GLU A 1 83 ? 6.935 3.860 0.977 1.00 86.19 83 GLU A CA 1
ATOM 593 C C . GLU A 1 83 ? 7.731 3.381 2.198 1.00 86.19 83 GLU A C 1
ATOM 595 O O . GLU A 1 83 ? 7.213 2.737 3.114 1.00 86.19 83 GLU A O 1
ATOM 600 N N . GLN A 1 84 ? 9.024 3.718 2.235 1.00 82.75 84 GLN A N 1
ATOM 601 C CA . GLN A 1 84 ? 9.872 3.416 3.388 1.00 82.75 84 GLN A CA 1
ATOM 602 C C . GLN A 1 84 ? 9.388 4.155 4.647 1.00 82.75 84 GLN A C 1
ATOM 604 O O . GLN A 1 84 ? 9.331 3.548 5.718 1.00 82.75 84 GLN A O 1
ATOM 609 N N . THR A 1 85 ? 8.993 5.422 4.499 1.00 85.19 85 THR A N 1
ATOM 610 C CA . THR A 1 85 ? 8.448 6.261 5.573 1.00 85.19 85 THR A CA 1
ATOM 611 C C . THR A 1 85 ? 6.925 6.243 5.537 1.00 85.19 85 THR A C 1
ATOM 613 O O . THR A 1 85 ? 6.324 6.438 4.485 1.00 85.19 85 THR A O 1
ATOM 616 N N . ASP A 1 86 ? 6.300 6.047 6.693 1.00 85.25 86 ASP A N 1
ATOM 617 C CA . ASP A 1 86 ? 4.845 6.041 6.818 1.00 85.25 86 ASP A CA 1
ATOM 618 C C . ASP A 1 86 ? 4.302 7.475 6.913 1.00 85.25 86 ASP A C 1
ATOM 620 O O . ASP A 1 86 ? 4.733 8.255 7.766 1.00 85.25 86 ASP A O 1
ATOM 624 N N . ILE A 1 87 ? 3.349 7.823 6.045 1.00 86.19 87 ILE A N 1
ATOM 625 C CA . ILE A 1 87 ? 2.740 9.157 5.980 1.00 86.19 87 ILE A CA 1
ATOM 626 C C . ILE A 1 87 ? 1.261 9.030 6.338 1.00 86.19 87 ILE A C 1
ATOM 628 O O . ILE A 1 87 ? 0.468 8.517 5.556 1.00 86.19 87 ILE A O 1
ATOM 632 N N . HIS A 1 88 ? 0.890 9.519 7.520 1.00 89.56 88 HIS A N 1
ATOM 633 C CA . HIS A 1 88 ? -0.485 9.504 8.024 1.00 89.56 88 HIS A CA 1
ATOM 634 C C . HIS A 1 88 ? -0.803 10.803 8.756 1.00 89.56 88 HIS A C 1
ATOM 636 O O . HIS A 1 88 ? 0.095 11.449 9.302 1.00 89.56 88 HIS A O 1
ATOM 642 N N . LEU A 1 89 ? -2.085 11.170 8.813 1.00 90.94 89 LEU A N 1
ATOM 643 C CA . LEU A 1 89 ? -2.524 12.290 9.637 1.00 90.94 89 LEU A CA 1
ATOM 644 C C . LEU A 1 89 ? -2.408 11.894 11.123 1.00 90.94 89 LEU A C 1
ATOM 646 O O . LEU A 1 89 ? -3.014 10.902 11.524 1.00 90.94 89 LEU A O 1
ATOM 650 N N . PRO A 1 90 ? -1.681 12.642 11.974 1.00 90.50 90 PRO A N 1
ATOM 651 C CA . PRO A 1 90 ? -1.455 12.221 13.359 1.00 90.50 90 PRO A CA 1
ATOM 652 C C . PRO A 1 90 ? -2.717 12.186 14.224 1.00 90.50 90 PRO A C 1
ATOM 654 O O . PRO A 1 90 ? -2.711 11.529 15.257 1.00 90.50 90 PRO A O 1
ATOM 657 N N . THR A 1 91 ? -3.771 12.910 13.844 1.00 92.38 91 THR A N 1
ATOM 658 C CA . THR A 1 91 ? -4.993 13.081 14.646 1.00 92.38 91 THR A CA 1
ATOM 659 C C . THR A 1 91 ? -6.103 12.089 14.314 1.00 92.38 91 THR A C 1
ATOM 661 O O . THR A 1 91 ? -7.082 12.047 15.049 1.00 92.38 91 THR A O 1
ATOM 664 N N . GLN A 1 92 ? -5.985 11.325 13.225 1.00 94.44 92 GLN A N 1
ATOM 665 C CA . GLN A 1 92 ? -7.018 10.366 12.818 1.00 94.44 92 GLN A CA 1
ATOM 666 C C . GLN A 1 92 ? -6.828 9.007 13.503 1.00 94.44 92 GLN A C 1
ATOM 668 O O . GLN A 1 92 ? -5.709 8.632 13.882 1.00 94.44 92 GLN A O 1
ATOM 673 N N . THR A 1 93 ? -7.916 8.252 13.628 1.00 96.06 93 THR A N 1
ATOM 674 C CA . THR A 1 93 ? -7.880 6.844 14.047 1.00 96.06 93 THR A CA 1
ATOM 675 C C . THR A 1 93 ? -7.487 5.921 12.891 1.00 96.06 93 THR A C 1
ATOM 677 O O . THR A 1 93 ? -7.532 6.301 11.716 1.00 96.06 93 THR A O 1
ATOM 680 N N . VAL A 1 94 ? -7.097 4.683 13.205 1.00 95.81 94 VAL A N 1
ATOM 681 C CA . VAL A 1 94 ? -6.790 3.668 12.181 1.00 95.81 94 VAL A CA 1
ATOM 682 C C . VAL A 1 94 ? -8.000 3.395 11.289 1.00 95.81 94 VAL A C 1
ATOM 684 O O . VAL A 1 94 ? -7.866 3.346 10.065 1.00 95.81 94 VAL A O 1
ATOM 687 N N . LEU A 1 95 ? -9.190 3.264 11.881 1.00 95.81 95 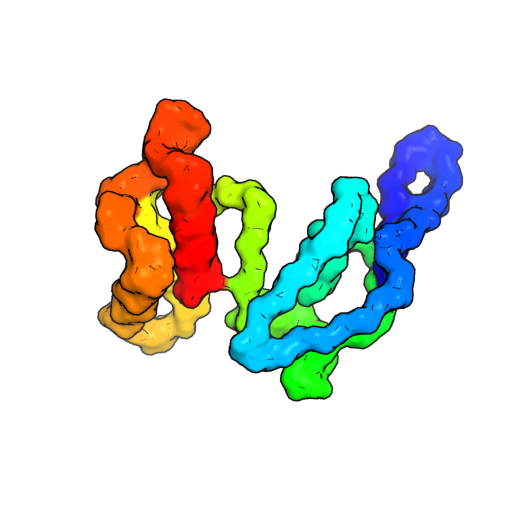LEU A N 1
ATOM 688 C CA . LEU A 1 95 ? -10.418 3.018 11.129 1.00 95.81 95 LEU A CA 1
ATOM 689 C C . LEU A 1 95 ? -10.765 4.180 10.189 1.00 95.81 95 LEU A C 1
ATOM 691 O O . LEU A 1 95 ? -11.178 3.955 9.049 1.00 95.81 95 LEU A O 1
ATOM 695 N N . GLU A 1 96 ? -10.581 5.421 10.644 1.00 95.81 96 GLU A N 1
ATOM 696 C CA . GLU A 1 96 ? -10.782 6.615 9.818 1.00 95.81 96 GLU A CA 1
ATOM 697 C C . GLU A 1 96 ? -9.832 6.637 8.623 1.00 95.81 96 GLU A C 1
ATOM 699 O O . GLU A 1 96 ? -10.285 6.870 7.503 1.00 95.81 96 GLU A O 1
ATOM 704 N N . ALA A 1 97 ? -8.550 6.329 8.834 1.00 95.56 97 ALA A N 1
ATOM 705 C CA . ALA A 1 97 ? -7.557 6.289 7.763 1.00 95.56 97 ALA A CA 1
ATOM 706 C C . ALA A 1 97 ? -7.918 5.260 6.678 1.00 95.56 97 ALA A C 1
ATOM 708 O O . ALA A 1 97 ? -7.877 5.567 5.483 1.00 95.56 97 ALA A O 1
ATOM 709 N N . LEU A 1 98 ? -8.323 4.054 7.090 1.00 95.69 98 LEU A N 1
ATOM 710 C CA . LEU A 1 98 ? -8.720 2.982 6.176 1.00 95.69 98 LEU A CA 1
ATOM 711 C C . LEU A 1 98 ? -9.986 3.340 5.395 1.00 95.69 98 LEU A C 1
ATOM 713 O O . LEU A 1 98 ? -10.007 3.236 4.170 1.00 95.69 98 LEU A O 1
ATOM 717 N N . ARG A 1 99 ? -11.027 3.827 6.083 1.00 95.38 99 ARG A N 1
ATOM 718 C CA . ARG A 1 99 ? -12.272 4.266 5.435 1.00 95.38 99 ARG A CA 1
ATOM 719 C C . ARG A 1 99 ? -12.042 5.435 4.490 1.00 95.38 99 ARG A C 1
ATOM 721 O O . ARG A 1 99 ? -12.634 5.464 3.413 1.00 95.38 99 ARG A O 1
ATOM 728 N N . PHE A 1 100 ? -11.196 6.388 4.876 1.00 94.31 100 PHE A N 1
ATOM 729 C CA . PHE A 1 100 ? -10.843 7.520 4.030 1.00 94.31 100 PHE A CA 1
ATOM 730 C C . PHE A 1 100 ? -10.169 7.040 2.744 1.00 94.31 100 PHE A C 1
ATOM 732 O O . PHE A 1 100 ? -10.596 7.431 1.658 1.00 94.31 100 PHE A O 1
ATOM 739 N N . SER A 1 101 ? -9.184 6.144 2.845 1.00 93.12 101 SER A N 1
ATOM 740 C CA . SER A 1 101 ? -8.516 5.577 1.668 1.00 93.12 101 SER A CA 1
ATOM 741 C C . SER A 1 101 ? -9.499 4.805 0.778 1.00 93.12 101 SER A C 1
ATOM 743 O O . SER A 1 101 ? -9.630 5.123 -0.405 1.00 93.12 101 SER A O 1
ATOM 745 N N . ALA A 1 102 ? -10.301 3.906 1.357 1.00 94.06 102 ALA A N 1
ATOM 746 C CA . ALA A 1 102 ? -11.292 3.110 0.631 1.00 94.06 102 ALA A CA 1
ATOM 747 C C . ALA A 1 102 ? -12.326 3.978 -0.108 1.00 94.06 102 ALA A C 1
ATOM 749 O O . ALA A 1 102 ? -12.695 3.698 -1.246 1.00 94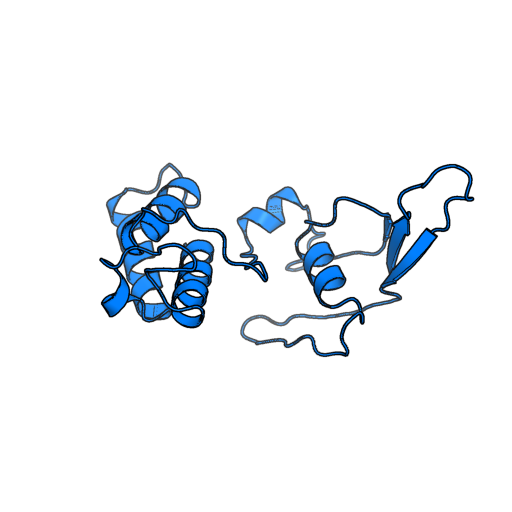.06 102 ALA A O 1
ATOM 750 N N . GLN A 1 103 ? -12.786 5.078 0.495 1.00 92.38 103 GLN A N 1
ATOM 751 C CA . GLN A 1 103 ? -13.749 5.978 -0.148 1.00 92.38 103 GLN A CA 1
ATOM 752 C C . GLN A 1 103 ? -13.208 6.625 -1.428 1.00 92.38 103 GLN A C 1
ATOM 754 O O . GLN A 1 103 ? -13.990 6.828 -2.362 1.00 92.38 103 GLN A O 1
ATOM 759 N N . HIS A 1 104 ? -11.905 6.915 -1.476 1.00 90.19 104 HIS A N 1
ATOM 760 C CA . HIS A 1 104 ? -11.259 7.625 -2.582 1.00 90.19 104 HIS A CA 1
ATOM 761 C C . HIS A 1 104 ? -10.611 6.694 -3.612 1.00 90.19 104 HIS A C 1
ATOM 763 O O . HIS A 1 104 ? -10.534 7.068 -4.783 1.00 90.19 104 HIS A O 1
ATOM 769 N N . ARG A 1 105 ? -10.154 5.507 -3.195 1.00 90.00 105 ARG A N 1
ATOM 770 C CA . ARG A 1 105 ? -9.519 4.515 -4.075 1.00 90.00 105 ARG A CA 1
ATOM 771 C C . ARG A 1 105 ? -10.530 3.596 -4.755 1.00 90.00 105 ARG A C 1
ATOM 773 O O . ARG A 1 105 ? -10.380 3.314 -5.942 1.00 90.00 105 ARG A O 1
ATOM 780 N N . LEU A 1 106 ? -11.587 3.185 -4.049 1.00 91.81 106 LEU A N 1
ATOM 781 C CA . LEU A 1 106 ? -12.612 2.306 -4.616 1.00 91.81 106 LEU A CA 1
ATOM 782 C C . LEU A 1 106 ? -13.552 3.056 -5.575 1.00 91.81 106 LEU A C 1
ATOM 784 O O . LEU A 1 106 ? -13.822 4.247 -5.361 1.00 91.81 106 LEU A O 1
ATOM 788 N N . PRO A 1 107 ? -14.130 2.359 -6.578 1.00 91.75 107 PRO A N 1
ATOM 789 C CA . PRO A 1 107 ? -15.043 2.944 -7.562 1.00 91.75 107 PRO A CA 1
ATOM 790 C C . PRO A 1 107 ? -16.132 3.822 -6.938 1.00 91.75 107 PRO A C 1
ATOM 792 O O . PRO A 1 107 ? -16.650 3.530 -5.854 1.00 91.75 107 PRO A O 1
ATOM 795 N N . ARG A 1 108 ? -16.491 4.921 -7.608 1.00 91.00 108 ARG A N 1
ATOM 796 C CA . ARG A 1 108 ? -17.479 5.884 -7.084 1.00 91.00 108 ARG A CA 1
ATOM 797 C C . ARG A 1 108 ? -18.882 5.289 -7.012 1.00 91.00 108 ARG A C 1
ATOM 799 O O . ARG A 1 108 ? -19.653 5.669 -6.141 1.00 91.00 108 ARG A O 1
ATOM 806 N N . GLU A 1 109 ? -19.175 4.354 -7.903 1.00 94.06 109 GLU A N 1
ATOM 807 C CA . GLU A 1 109 ? -20.457 3.672 -8.060 1.00 94.06 109 GLU A CA 1
ATOM 808 C C . GLU A 1 109 ? -20.676 2.592 -6.990 1.00 94.06 109 GLU A C 1
ATOM 810 O O . GLU A 1 109 ? -21.806 2.164 -6.766 1.00 94.06 109 GLU A O 1
ATOM 815 N N . MET A 1 110 ? -19.607 2.149 -6.317 1.00 94.25 110 MET A N 1
ATOM 816 C CA . MET A 1 110 ? -19.691 1.149 -5.257 1.00 94.25 110 MET A CA 1
ATOM 817 C C . MET A 1 110 ? -20.413 1.728 -4.034 1.00 94.25 110 MET A C 1
ATOM 819 O O . MET A 1 110 ? -20.037 2.785 -3.516 1.00 94.25 110 MET A O 1
ATOM 823 N N . ALA A 1 111 ? -21.428 1.012 -3.545 1.00 95.56 111 ALA A N 1
ATOM 824 C CA . ALA A 1 111 ? -22.188 1.421 -2.373 1.00 95.56 111 ALA A CA 1
ATOM 825 C C . ALA A 1 111 ? -21.284 1.513 -1.136 1.00 95.56 111 ALA A C 1
ATOM 827 O O . ALA A 1 111 ? -20.373 0.708 -0.943 1.00 95.56 111 ALA A O 1
ATOM 828 N N . ARG A 1 112 ? -21.570 2.475 -0.251 1.00 93.25 112 ARG A N 1
ATOM 829 C CA . ARG A 1 112 ? -20.772 2.700 0.965 1.00 93.25 112 ARG A CA 1
ATOM 830 C C . ARG A 1 112 ? -20.638 1.436 1.822 1.00 93.25 112 ARG A C 1
ATOM 832 O O . ARG A 1 112 ? -19.550 1.152 2.298 1.00 93.25 112 ARG A O 1
ATOM 839 N N . GLN A 1 113 ? -21.715 0.660 1.943 1.00 94.62 113 GLN A N 1
ATOM 840 C CA . GLN A 1 113 ? -21.714 -0.603 2.685 1.00 94.62 113 GLN A CA 1
ATOM 841 C C . GLN A 1 113 ? -20.752 -1.638 2.090 1.00 94.62 113 GLN A C 1
ATOM 843 O O . GLN A 1 113 ? -20.132 -2.385 2.837 1.00 94.62 113 GLN A O 1
ATOM 848 N N . ASP A 1 114 ? -20.601 -1.684 0.766 1.00 95.94 114 ASP A N 1
ATOM 849 C CA . ASP A 1 114 ? -19.669 -2.610 0.120 1.00 95.94 114 ASP A CA 1
ATOM 850 C C . ASP A 1 114 ? -18.220 -2.135 0.262 1.00 95.94 114 ASP A C 1
ATOM 852 O O . ASP A 1 114 ? -17.338 -2.953 0.509 1.00 95.94 114 ASP A O 1
ATOM 856 N N . LYS A 1 115 ? -17.978 -0.816 0.233 1.00 95.50 115 LYS A N 1
ATOM 857 C CA . LYS A 1 115 ? -16.668 -0.245 0.591 1.00 95.50 115 LYS A CA 1
ATOM 858 C C . LYS A 1 115 ? -16.285 -0.575 2.033 1.00 95.50 115 LYS A C 1
ATOM 860 O O . LYS A 1 115 ? -15.148 -0.955 2.292 1.00 95.50 115 LYS A O 1
ATOM 865 N N . ASP A 1 116 ? -17.235 -0.477 2.962 1.00 95.06 116 ASP A N 1
ATOM 866 C CA . ASP A 1 116 ? -17.006 -0.839 4.361 1.00 95.06 116 ASP A CA 1
ATOM 867 C C . ASP A 1 116 ? -16.675 -2.338 4.500 1.00 95.06 116 ASP A C 1
ATOM 869 O O . ASP A 1 116 ? -15.769 -2.680 5.250 1.00 95.06 116 ASP A O 1
ATOM 873 N N . LYS A 1 117 ? -17.299 -3.237 3.720 1.00 96.25 117 LYS A N 1
ATOM 874 C CA . LYS A 1 117 ? -16.924 -4.668 3.701 1.00 96.25 117 LYS A CA 1
ATOM 875 C C . LYS A 1 117 ? -15.488 -4.903 3.226 1.00 96.25 117 LYS A C 1
ATOM 877 O O . LYS A 1 117 ? -14.816 -5.773 3.773 1.00 96.25 117 LYS A O 1
ATOM 882 N N . VAL A 1 118 ? -15.015 -4.149 2.227 1.00 95.50 118 VAL A N 1
ATOM 883 C CA . VAL A 1 118 ? -13.607 -4.211 1.788 1.00 95.50 118 VAL A CA 1
ATOM 884 C C . VAL A 1 118 ? -12.684 -3.798 2.932 1.00 95.50 118 VAL A C 1
ATOM 886 O O . VAL A 1 118 ? -11.720 -4.504 3.219 1.00 95.50 118 VAL A O 1
ATOM 889 N N . VAL A 1 119 ? -13.011 -2.707 3.634 1.00 96.44 119 VAL A N 1
ATOM 890 C CA . VAL A 1 119 ? -12.252 -2.268 4.815 1.00 96.44 119 VAL A CA 1
ATOM 891 C C . VAL A 1 119 ? -12.232 -3.358 5.884 1.00 96.44 119 VAL A C 1
ATOM 893 O O . VAL A 1 119 ? -11.159 -3.687 6.375 1.00 96.44 119 VAL A O 1
ATOM 896 N N . GLU A 1 120 ? -13.375 -3.961 6.211 1.00 96.50 120 GLU A N 1
ATOM 897 C CA . GLU A 1 120 ? -13.445 -5.035 7.209 1.00 96.50 120 GLU A CA 1
ATOM 898 C C . GLU A 1 120 ? -12.560 -6.233 6.841 1.00 96.50 120 GLU A C 1
ATOM 900 O O . GLU A 1 120 ? -11.814 -6.723 7.691 1.00 96.50 120 GLU A O 1
ATOM 905 N N . ALA A 1 121 ? -12.575 -6.652 5.571 1.00 96.38 121 ALA A N 1
ATOM 906 C CA . ALA A 1 121 ? -11.724 -7.734 5.082 1.00 96.38 121 ALA A CA 1
ATOM 907 C C . ALA A 1 121 ? -10.229 -7.389 5.192 1.00 96.38 121 ALA A C 1
ATOM 909 O O . ALA A 1 121 ? -9.429 -8.229 5.605 1.00 96.38 121 ALA A O 1
ATOM 910 N N . VAL A 1 122 ? -9.846 -6.148 4.871 1.00 96.06 122 VAL A N 1
ATOM 911 C CA . VAL A 1 122 ? -8.459 -5.682 5.018 1.00 96.06 122 VAL A CA 1
ATOM 912 C C . VAL A 1 122 ? -8.047 -5.660 6.485 1.00 96.06 122 VAL A C 1
ATOM 914 O O . VAL A 1 122 ? -6.979 -6.162 6.820 1.00 96.06 122 VAL A O 1
ATOM 917 N N . VAL A 1 123 ? -8.890 -5.134 7.376 1.00 96.56 123 VAL A N 1
ATOM 918 C CA . VAL A 1 123 ? -8.595 -5.074 8.813 1.00 96.56 123 VAL A CA 1
ATOM 919 C C . VAL A 1 123 ? -8.337 -6.477 9.380 1.00 96.56 123 VAL A C 1
ATOM 921 O O . VAL A 1 123 ? -7.461 -6.622 10.233 1.00 96.56 123 VAL A O 1
ATOM 924 N N . ASP A 1 124 ? -9.059 -7.502 8.917 1.00 95.94 124 ASP A N 1
ATOM 925 C CA . ASP A 1 124 ? -8.821 -8.893 9.321 1.00 95.94 124 ASP A CA 1
ATOM 926 C C . ASP A 1 124 ? -7.501 -9.413 8.762 1.00 95.94 124 ASP A C 1
ATOM 928 O O . ASP A 1 124 ? -6.695 -9.970 9.502 1.00 95.94 124 ASP A O 1
ATOM 932 N N . LEU A 1 125 ? -7.249 -9.174 7.474 1.00 95.06 125 LEU A N 1
ATOM 933 C CA . LEU A 1 125 ? -6.066 -9.675 6.784 1.00 95.06 125 LEU A CA 1
ATOM 934 C C . LEU A 1 125 ? -4.751 -9.122 7.354 1.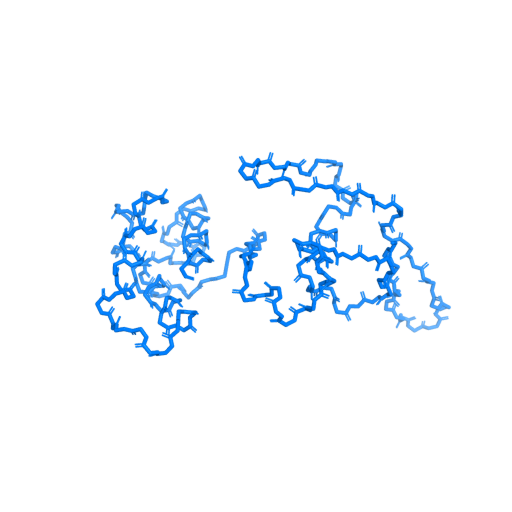00 95.06 125 LEU A C 1
ATOM 936 O O . LEU A 1 125 ? -3.758 -9.842 7.401 1.00 95.06 125 LEU A O 1
ATOM 940 N N . VAL A 1 126 ? -4.736 -7.854 7.779 1.00 94.56 126 VAL A N 1
ATOM 941 C CA . VAL A 1 126 ? -3.558 -7.206 8.390 1.00 94.56 126 VAL A CA 1
ATOM 942 C C . VAL A 1 126 ? -3.626 -7.122 9.921 1.00 94.56 126 VAL A C 1
ATOM 944 O O . VAL A 1 126 ? -2.807 -6.440 10.542 1.00 94.56 126 VAL A O 1
ATOM 947 N N . GLU A 1 127 ? -4.586 -7.823 10.533 1.00 95.00 127 GLU A N 1
ATOM 948 C CA . GLU A 1 127 ? -4.752 -7.958 11.987 1.00 95.00 127 GLU A CA 1
ATOM 949 C C . GLU A 1 127 ? -4.816 -6.610 12.736 1.00 95.00 127 GLU A C 1
ATOM 951 O O . GLU A 1 127 ? -4.200 -6.410 13.787 1.00 95.00 127 GLU A O 1
ATOM 956 N N . LEU A 1 128 ? -5.572 -5.650 12.193 1.00 95.69 128 LEU A N 1
ATOM 957 C CA . LEU A 1 128 ? -5.693 -4.293 12.744 1.00 95.69 128 LEU A CA 1
ATOM 958 C C . LEU A 1 128 ? -6.820 -4.133 13.774 1.00 95.69 128 LEU A C 1
ATOM 960 O O . LEU A 1 128 ? -6.921 -3.065 14.376 1.00 95.69 128 LEU A O 1
ATOM 964 N N . ARG A 1 129 ? -7.629 -5.176 14.027 1.00 95.75 129 ARG A N 1
ATOM 965 C CA . ARG A 1 129 ? -8.753 -5.164 14.991 1.00 95.75 129 ARG A CA 1
ATOM 966 C C . ARG A 1 129 ? -8.449 -4.439 16.314 1.00 95.75 129 ARG A C 1
ATOM 968 O O . ARG A 1 129 ? -9.210 -3.541 16.664 1.00 95.75 129 ARG A O 1
ATOM 975 N N . PRO A 1 130 ? -7.359 -4.757 17.042 1.00 95.06 130 PRO A N 1
ATOM 976 C CA . PRO A 1 130 ? -7.100 -4.136 18.342 1.00 95.06 130 PRO A CA 1
ATOM 977 C C . PRO A 1 130 ? -6.656 -2.667 18.251 1.00 95.06 130 PRO A C 1
ATOM 979 O O . PRO A 1 130 ? -6.538 -2.007 19.278 1.00 95.06 130 PRO A O 1
ATOM 982 N N . LEU A 1 131 ? -6.378 -2.159 17.046 1.00 94.88 131 LEU A N 1
ATOM 983 C CA . LEU A 1 131 ? -5.826 -0.825 16.808 1.00 94.88 131 LEU A CA 1
ATOM 984 C C . LEU A 1 131 ? -6.846 0.147 16.204 1.00 94.88 131 LEU A C 1
ATOM 986 O O . LEU A 1 131 ? -6.525 1.322 16.059 1.00 94.88 131 LEU A O 1
ATOM 990 N N . LEU A 1 132 ? -8.044 -0.318 15.832 1.00 95.06 132 LEU A N 1
ATOM 991 C CA . LEU A 1 132 ? -9.013 0.448 15.037 1.00 95.06 132 LEU A CA 1
ATOM 992 C C . LEU A 1 132 ? -9.349 1.823 15.622 1.00 95.06 132 LEU A C 1
ATOM 994 O O . LEU A 1 132 ? -9.338 2.814 14.890 1.00 95.06 132 LEU A O 1
ATOM 998 N N . ASP A 1 133 ? -9.590 1.870 16.932 1.00 94.88 133 ASP A N 1
ATOM 999 C CA . ASP A 1 133 ? -9.972 3.088 17.655 1.00 94.88 133 ASP A CA 1
ATOM 1000 C C . ASP A 1 133 ? -8.761 3.887 18.160 1.00 94.88 133 ASP A C 1
ATOM 1002 O O . ASP A 1 133 ? -8.904 4.981 18.709 1.00 94.88 133 ASP A O 1
ATOM 1006 N N . MET A 1 134 ? -7.545 3.363 17.983 1.00 94.31 134 MET A N 1
ATOM 1007 C CA . MET A 1 134 ? -6.335 4.067 18.381 1.00 94.31 134 MET A CA 1
ATOM 1008 C C . MET A 1 134 ? -6.021 5.179 17.385 1.00 94.31 134 MET A C 1
ATOM 1010 O O . MET A 1 134 ? -6.061 5.000 16.165 1.00 94.31 134 MET A O 1
ATOM 1014 N N . THR A 1 135 ? -5.639 6.337 17.913 1.00 94.75 135 THR A N 1
ATOM 1015 C CA . THR A 1 135 ? -5.089 7.425 17.108 1.00 94.75 135 THR A CA 1
ATOM 1016 C C . THR A 1 135 ? -3.712 7.028 16.578 1.00 94.75 135 THR A C 1
ATOM 1018 O O . THR A 1 135 ? -2.863 6.557 17.339 1.00 94.75 135 THR A O 1
ATOM 1021 N N . ILE A 1 136 ? -3.461 7.258 15.284 1.00 92.81 136 ILE A N 1
ATOM 1022 C CA . ILE A 1 136 ? -2.171 6.925 14.656 1.00 92.81 136 ILE A CA 1
ATOM 1023 C C . ILE A 1 136 ? -1.024 7.657 15.363 1.00 92.81 136 ILE A C 1
ATOM 1025 O O . ILE A 1 136 ? -0.001 7.047 15.684 1.00 92.81 136 ILE A O 1
ATOM 1029 N N . GLY A 1 137 ? -1.225 8.944 15.656 1.00 89.06 137 GLY A N 1
ATOM 1030 C CA . GLY A 1 137 ? -0.316 9.759 16.450 1.00 89.06 137 GLY A CA 1
ATOM 1031 C C . GLY A 1 137 ? 1.020 10.087 15.775 1.00 89.06 137 GLY A C 1
ATOM 1032 O O . GLY A 1 137 ? 1.384 9.581 14.708 1.00 89.06 137 GLY A O 1
ATOM 1033 N N . GLY A 1 138 ? 1.760 10.999 16.407 1.00 76.69 138 GLY A N 1
ATOM 1034 C CA . GLY A 1 138 ? 3.072 11.467 15.954 1.00 76.69 138 GLY A CA 1
ATOM 1035 C C . GLY A 1 138 ? 4.226 10.610 16.480 1.00 76.69 138 GLY A C 1
ATOM 1036 O O . GLY A 1 138 ? 4.053 9.450 16.843 1.00 76.69 138 GLY A O 1
ATOM 1037 N N . SER A 1 139 ? 5.432 11.175 16.528 1.00 68.50 139 SER A N 1
ATOM 1038 C CA . SER A 1 139 ? 6.626 10.477 17.038 1.00 68.50 139 SER A CA 1
ATOM 1039 C C . SER A 1 139 ? 6.652 10.324 18.567 1.00 68.50 139 SER A C 1
ATOM 1041 O O . SER A 1 139 ? 7.445 9.545 19.079 1.00 68.50 139 SER A O 1
ATOM 1043 N N . ALA A 1 140 ? 5.809 11.068 19.293 1.00 70.88 140 ALA A N 1
ATOM 1044 C CA . ALA A 1 140 ? 5.798 11.124 20.760 1.00 70.88 140 ALA A CA 1
ATOM 1045 C C . ALA A 1 140 ? 4.584 10.428 21.412 1.00 70.88 140 ALA A C 1
ATOM 1047 O O . ALA A 1 140 ? 4.571 10.236 22.625 1.00 70.88 140 ALA A O 1
ATOM 1048 N N . SER A 1 141 ? 3.558 10.067 20.636 1.00 80.94 141 SER A N 1
ATOM 1049 C CA . SER A 1 141 ? 2.338 9.407 21.115 1.00 80.94 141 SER A CA 1
ATOM 1050 C C . SER A 1 141 ? 1.630 8.679 19.969 1.00 80.94 141 SER A C 1
ATOM 1052 O O . SER A 1 141 ? 1.794 9.056 18.808 1.00 80.94 141 SER A O 1
ATOM 1054 N N . GLY A 1 142 ? 0.836 7.655 20.292 1.00 87.19 142 GLY A N 1
ATOM 1055 C CA . GLY A 1 142 ? 0.072 6.862 19.323 1.00 87.19 142 GLY A CA 1
ATOM 1056 C C . GLY A 1 142 ? 0.672 5.482 19.065 1.00 87.19 142 GLY A C 1
ATOM 1057 O O . GLY A 1 142 ? 1.186 4.838 19.979 1.00 87.19 142 GLY A O 1
ATOM 1058 N N . LEU A 1 143 ? 0.573 5.021 17.820 1.00 91.44 143 LEU A N 1
ATOM 1059 C CA . LEU A 1 143 ? 0.980 3.678 17.412 1.00 91.44 143 LEU A CA 1
ATOM 1060 C C . LEU A 1 143 ? 2.503 3.489 17.425 1.00 91.44 143 LEU A C 1
ATOM 1062 O O . LEU A 1 143 ? 3.271 4.409 17.130 1.00 91.44 143 LEU A O 1
ATOM 1066 N N . SER A 1 144 ? 2.943 2.257 17.687 1.00 91.38 144 SER A N 1
ATOM 1067 C CA . SER A 1 144 ? 4.339 1.856 17.491 1.00 91.38 144 SER A CA 1
ATOM 1068 C C . SER A 1 144 ? 4.725 1.885 16.006 1.00 91.38 144 SER A C 1
ATOM 1070 O O . SER A 1 144 ? 3.864 1.881 15.126 1.00 91.38 144 SER A O 1
ATOM 1072 N N . LEU A 1 145 ? 6.026 1.876 15.700 1.00 88.38 145 LEU A N 1
ATOM 1073 C CA . LEU A 1 145 ? 6.506 1.865 14.311 1.00 88.38 145 LEU A CA 1
ATOM 1074 C C . LEU A 1 145 ? 5.966 0.660 13.519 1.00 88.38 145 LEU A C 1
ATOM 1076 O O . LEU A 1 145 ? 5.519 0.806 12.387 1.00 88.38 145 LEU A O 1
ATOM 1080 N N . GLU A 1 146 ? 5.955 -0.522 14.133 1.00 89.69 146 GLU A N 1
ATOM 1081 C CA . GLU A 1 146 ? 5.429 -1.745 13.520 1.00 89.69 146 GLU A CA 1
ATOM 1082 C C . GLU A 1 146 ? 3.916 -1.658 13.277 1.00 89.69 146 GLU A C 1
ATOM 1084 O O . GLU A 1 146 ? 3.420 -2.025 12.211 1.00 89.69 146 GLU A O 1
ATOM 1089 N N . GLN A 1 147 ? 3.171 -1.130 14.251 1.00 93.00 147 GLN A N 1
ATOM 1090 C CA . GLN A 1 147 ? 1.734 -0.908 14.118 1.00 93.00 147 GLN A CA 1
ATOM 1091 C C . GLN A 1 147 ? 1.435 0.090 12.996 1.00 93.00 147 GLN A C 1
ATOM 1093 O O . GLN A 1 147 ? 0.593 -0.193 12.148 1.00 93.00 147 GLN A O 1
ATOM 1098 N N . LYS A 1 148 ? 2.174 1.206 12.922 1.00 92.38 148 LYS A N 1
ATOM 1099 C CA . LYS A 1 148 ? 2.070 2.163 11.810 1.00 92.38 148 LYS A CA 1
ATOM 1100 C C . LYS A 1 148 ? 2.350 1.491 10.473 1.00 92.38 148 LYS A C 1
ATOM 1102 O O . LYS A 1 148 ? 1.614 1.743 9.524 1.00 92.38 148 LYS A O 1
ATOM 1107 N N . LYS A 1 149 ? 3.327 0.580 10.405 1.00 92.62 149 LYS A N 1
ATOM 1108 C CA . LYS A 1 149 ? 3.629 -0.128 9.160 1.00 92.62 149 LYS A CA 1
ATOM 1109 C C . LYS A 1 149 ? 2.481 -1.011 8.689 1.00 92.62 149 LYS A C 1
ATOM 1111 O O . LYS A 1 149 ? 2.141 -0.976 7.509 1.00 92.62 149 LYS A O 1
ATOM 1116 N N . ARG A 1 150 ? 1.835 -1.737 9.608 1.00 93.81 150 ARG A N 1
ATOM 1117 C CA . ARG A 1 150 ? 0.617 -2.507 9.302 1.00 93.81 150 ARG A CA 1
ATOM 1118 C C . ARG A 1 150 ? -0.521 -1.613 8.818 1.00 93.81 150 ARG A C 1
ATOM 1120 O O . ARG A 1 150 ? -1.188 -1.961 7.850 1.00 93.81 150 ARG A O 1
ATOM 1127 N N . VAL A 1 151 ? -0.698 -0.440 9.429 1.00 94.56 151 VAL A N 1
ATOM 1128 C CA . VAL A 1 151 ? -1.696 0.545 8.981 1.00 94.56 151 VAL A CA 1
ATOM 1129 C C . VAL A 1 151 ? -1.383 1.053 7.575 1.00 94.56 151 VAL A C 1
ATOM 1131 O O . VAL A 1 151 ? -2.287 1.108 6.750 1.00 94.56 151 VAL A O 1
ATOM 1134 N N . THR A 1 152 ? -0.123 1.370 7.258 1.00 94.25 152 THR A N 1
ATOM 1135 C CA . THR A 1 152 ? 0.272 1.788 5.902 1.00 94.25 152 THR A CA 1
ATOM 1136 C C . THR A 1 152 ? -0.018 0.705 4.867 1.00 94.25 152 THR A C 1
ATOM 1138 O O . THR A 1 152 ? -0.545 1.018 3.804 1.00 94.25 152 THR A O 1
ATOM 1141 N N . ILE A 1 153 ? 0.277 -0.560 5.185 1.00 93.75 153 ILE A N 1
ATOM 1142 C CA . ILE A 1 153 ? -0.050 -1.694 4.310 1.00 93.75 153 ILE A CA 1
ATOM 1143 C C . ILE A 1 153 ? -1.568 -1.781 4.112 1.00 93.75 153 ILE A C 1
ATOM 1145 O O . ILE A 1 153 ? -2.026 -1.810 2.976 1.00 93.75 153 ILE A O 1
ATOM 1149 N N . GLY A 1 154 ? -2.357 -1.745 5.190 1.00 94.25 154 GLY A N 1
ATOM 1150 C CA . GLY A 1 154 ? -3.818 -1.799 5.097 1.00 94.25 154 GLY A CA 1
ATOM 1151 C C . GLY A 1 154 ? -4.416 -0.646 4.280 1.00 94.25 154 GLY A C 1
ATOM 1152 O O . GLY A 1 154 ? -5.277 -0.866 3.438 1.00 94.25 154 GLY A O 1
ATOM 1153 N N . VAL A 1 155 ? -3.924 0.581 4.469 1.00 93.62 155 VAL A N 1
ATOM 1154 C CA . VAL A 1 155 ? -4.372 1.776 3.727 1.00 93.62 155 VAL A CA 1
ATOM 1155 C C . VAL A 1 155 ? -4.095 1.677 2.229 1.00 93.62 155 VAL A C 1
ATOM 1157 O O . VAL A 1 155 ? -4.831 2.266 1.436 1.00 93.62 155 VAL A O 1
ATOM 1160 N N . ASP A 1 156 ? -3.046 0.963 1.837 1.00 91.12 156 ASP A N 1
ATOM 1161 C CA . ASP A 1 156 ? -2.670 0.797 0.436 1.00 91.12 156 ASP A CA 1
ATOM 1162 C C . ASP A 1 156 ? -3.303 -0.447 -0.219 1.00 91.12 156 ASP A C 1
ATOM 1164 O O . ASP A 1 156 ? -3.308 -0.548 -1.443 1.00 91.12 156 ASP A O 1
ATOM 1168 N N . MET A 1 157 ? -3.873 -1.358 0.583 1.00 89.88 157 MET A N 1
ATOM 1169 C CA . MET A 1 157 ? -4.609 -2.548 0.128 1.00 89.88 157 MET A CA 1
ATOM 1170 C C . MET A 1 157 ? -6.101 -2.311 -0.162 1.00 89.88 157 MET A C 1
ATOM 1172 O O . MET A 1 157 ? -6.722 -3.185 -0.769 1.00 89.88 157 MET A O 1
ATOM 1176 N N . VAL A 1 158 ? -6.683 -1.194 0.295 1.00 86.81 158 VAL A N 1
ATOM 1177 C CA . VAL A 1 158 ? -8.107 -0.852 0.072 1.00 86.81 158 VAL A CA 1
ATOM 1178 C C . VAL A 1 158 ? -8.394 -0.219 -1.284 1.00 86.81 158 VAL A C 1
ATOM 1180 O O . VAL A 1 158 ? -7.506 0.450 -1.862 1.00 86.81 158 VAL A O 1
#

Secondary structure (DSSP, 8-state):
-EEEEPP--TT----EEEEE-S------TT--------TTSSHHHHHHHHTT---SSEE-S--EETTEE--HHHHHHH-----SS----TTSBHHHHHHHHHHHHS-TTS-HHHHHHHHHHHHHHTT-GGGTTSB---SSSSS-HHHHHHHHHHHHH-

Sequence (158 aa):
TVEVAAPADSGQKKMEKRLINEVEALFAPGSVTALMGSSGAGKTTLMDVIAGRKTAGRVSGDILVNGHKLESTSFARISGYVEQTDIHLPTQTVLEALRFSAQHRLPREMARQDKDKVVEAVVDLVELRPLLDMTIGGSASGLSLEQKKRVTIGVDMV

InterPro domains:
  IPR003439 ABC transporter-like, ATP-binding domain [PF00005] (22-154)
  IPR027417 P-loop containing nucleoside triphosphate hydrolase [G3DSA:3.40.50.300] (10-158)
  IPR027417 P-loop containing nucleoside triphosphate hydrolase [SSF52540] (17-154)

Solvent-accessible surface area (backbone atoms only — not comparable to full-atom values): 9909 Å² total; per-residue (Å²): 61,35,34,34,63,53,85,74,60,95,90,56,82,73,55,72,41,76,62,42,74,81,81,84,87,86,86,60,87,99,62,88,84,83,91,80,77,64,92,87,66,33,65,67,60,51,52,34,51,76,66,53,66,62,88,72,53,52,79,49,85,87,55,68,57,97,87,37,75,68,49,59,79,61,46,62,75,77,49,71,81,82,64,95,70,84,87,74,66,42,85,40,29,44,48,54,51,35,52,53,34,26,66,73,64,39,67,86,85,57,52,68,70,60,49,49,50,51,47,53,52,40,36,60,75,58,65,38,72,94,44,33,86,41,41,41,31,56,98,88,47,60,50,52,74,69,53,47,49,43,49,50,50,42,39,50,71,71

Mean predicted aligned error: 7.6 Å

Organism: Guillardia theta (NCBI:txid55529)

Nearest PDB structures (foldseek):
  9ium-assembly1_A  TM=9.430E-01  e=1.588E-09  Candida albicans SC5314
  9iul-assembly1_A  TM=9.431E-01  e=4.294E-08  Candida albicans SC5314
  7p03-assembly1_A  TM=9.025E-01  e=2.273E-08  Saccharomyces cerevisiae S288C
  8wd6-assembly1_B  TM=9.003E-01  e=1.304E-06  Arabidopsis thaliana
  8wtm-assembly1_A  TM=8.994E-01  e=2.765E-06  Arabidopsis thaliana

Foldseek 3Di:
DWWFFDDDDPDDDTDIDDQDDDDDDDDDPPDDDDDDDDPSNCSVVVVCVLQVNDPGTDDDDFDDDPNHTDDNVVSPLVDFDQDPDQDDDQADFLQRLLLVLLCVNPDVPDDSVVSVVQLVVLCVVLVCVVRRRWGCHDPPDTDDPVSSSSSSVSSRSD